Protein AF-A0A359ASS3-F1 (afdb_monomer_lite)

pLDDT: mean 75.43, std 11.56, range [39.03, 87.75]

Radius of gyration: 20.74 Å; chains: 1; bounding box: 61×53×34 Å

Foldseek 3Di:
DCVVVVVVCVVVVPDDDCVVVVVVVCVVCVPQLVLLQLLLVVLVVLCVVVVHDLVVLCVLLVHDSVVSVVSNVSPDRDDPVNSVSSCVSSVPPDSDDPPPVPDD

Secondary structure (DSSP, 8-state):
--HHHHHHHHHHTT---THHHHHHHHHHTHHHHHHHHHHHHHHHHHHHHTT--HHHHHHHHTS-HHHHHHHHHT-S---HHHHHHHHHHHT---S---------

Structure (mmCIF, N/CA/C/O backbone):
data_AF-A0A359ASS3-F1
#
_entry.id   AF-A0A359ASS3-F1
#
loop_
_atom_site.group_PDB
_atom_site.id
_atom_site.type_symbol
_atom_site.label_atom_id
_atom_site.label_alt_id
_atom_site.label_comp_id
_atom_site.label_asym_id
_atom_site.label_entity_id
_atom_site.label_seq_id
_atom_site.pdbx_PDB_ins_code
_atom_site.Cartn_x
_atom_site.Cartn_y
_atom_site.Cartn_z
_atom_site.occupancy
_atom_site.B_iso_or_equiv
_atom_site.auth_seq_id
_atom_site.auth_comp_id
_atom_site.auth_asym_id
_atom_site.auth_atom_id
_atom_site.pdbx_PDB_model_num
ATOM 1 N N . MET A 1 1 ? 46.125 -23.462 -11.658 1.00 55.91 1 MET A N 1
ATOM 2 C CA . MET A 1 1 ? 45.528 -22.331 -10.912 1.00 55.91 1 MET A CA 1
ATOM 3 C C . MET A 1 1 ? 44.312 -21.788 -11.674 1.00 55.91 1 MET A C 1
ATOM 5 O O . MET A 1 1 ? 44.390 -20.709 -12.234 1.00 55.91 1 MET A O 1
ATOM 9 N N . THR A 1 2 ? 43.207 -22.540 -11.751 1.00 58.88 2 THR A N 1
ATOM 10 C CA . THR A 1 2 ? 42.010 -22.143 -12.544 1.00 58.88 2 THR A CA 1
ATOM 11 C C . THR A 1 2 ? 40.669 -22.522 -11.900 1.00 58.88 2 THR A C 1
ATOM 13 O O . THR A 1 2 ? 39.679 -21.842 -12.146 1.00 58.88 2 THR A O 1
ATOM 16 N N . LYS A 1 3 ? 40.647 -23.495 -10.971 1.00 70.94 3 LYS A N 1
ATOM 17 C CA . LYS A 1 3 ? 39.431 -23.961 -10.266 1.00 70.94 3 LYS A CA 1
ATOM 18 C C . LYS A 1 3 ? 38.574 -22.856 -9.633 1.00 70.94 3 LYS A C 1
ATOM 20 O O . LYS A 1 3 ? 37.358 -22.995 -9.556 1.00 70.94 3 LYS A O 1
ATOM 25 N N . GLY A 1 4 ? 39.193 -21.775 -9.154 1.00 77.75 4 GLY A N 1
ATOM 26 C CA . GLY A 1 4 ? 38.470 -20.652 -8.546 1.00 77.75 4 GLY A CA 1
ATOM 27 C C . GLY A 1 4 ? 37.632 -19.861 -9.553 1.00 77.75 4 GLY A C 1
ATOM 28 O O . GLY A 1 4 ? 36.508 -19.481 -9.241 1.00 77.75 4 GLY A O 1
ATOM 29 N N . LEU A 1 5 ? 38.150 -19.670 -10.771 1.00 77.44 5 LEU A N 1
ATOM 30 C CA . LEU A 1 5 ? 37.446 -18.972 -11.851 1.00 77.44 5 LEU A CA 1
ATOM 31 C C . LEU A 1 5 ? 36.298 -19.821 -12.402 1.00 77.44 5 LEU A C 1
ATOM 33 O O . LEU A 1 5 ? 35.209 -19.299 -12.626 1.00 77.44 5 LEU A O 1
ATOM 37 N N . GLU A 1 6 ? 36.515 -21.130 -12.548 1.00 80.50 6 GLU A N 1
ATOM 38 C CA . GLU A 1 6 ? 35.491 -22.077 -13.009 1.00 80.50 6 GLU A CA 1
ATOM 39 C C . GLU A 1 6 ? 34.282 -22.102 -12.061 1.00 80.50 6 GLU A C 1
ATOM 41 O O . GLU A 1 6 ? 33.142 -21.981 -12.507 1.00 80.50 6 GLU A O 1
ATOM 46 N N . ARG A 1 7 ? 34.530 -22.126 -10.744 1.00 78.88 7 ARG A N 1
ATOM 47 C CA . ARG A 1 7 ? 33.475 -22.096 -9.719 1.00 78.88 7 ARG A CA 1
ATOM 48 C C . ARG A 1 7 ? 32.681 -20.787 -9.716 1.00 78.88 7 ARG A C 1
ATOM 50 O O . ARG A 1 7 ? 31.477 -20.794 -9.478 1.00 78.88 7 ARG A O 1
ATOM 57 N N . LEU A 1 8 ? 33.343 -19.663 -9.980 1.00 77.88 8 LEU A N 1
ATOM 58 C CA . LEU A 1 8 ? 32.705 -18.346 -10.070 1.00 77.88 8 LEU A CA 1
ATOM 59 C C . LEU A 1 8 ? 31.785 -18.247 -11.294 1.00 77.88 8 LEU A C 1
ATOM 61 O O . LEU A 1 8 ? 30.670 -17.739 -11.188 1.00 77.88 8 LEU A O 1
ATOM 65 N N . LEU A 1 9 ? 32.232 -18.784 -12.430 1.00 77.69 9 LEU A N 1
ATOM 66 C CA . LEU A 1 9 ? 31.446 -18.872 -13.660 1.00 77.69 9 LEU A CA 1
ATOM 67 C C . LEU A 1 9 ? 30.241 -19.810 -13.515 1.00 77.69 9 LEU A C 1
ATOM 69 O O . LEU A 1 9 ? 29.166 -19.496 -14.014 1.00 77.69 9 LEU A O 1
ATOM 73 N N . GLU A 1 10 ? 30.377 -20.938 -12.816 1.00 78.75 10 GLU A N 1
ATOM 74 C CA . GLU A 1 10 ? 29.234 -21.814 -12.516 1.00 78.75 10 GLU A CA 1
ATOM 75 C C . GLU A 1 10 ? 28.185 -21.132 -11.630 1.00 78.75 10 GLU A C 1
ATOM 77 O O . GLU A 1 10 ? 26.990 -21.248 -11.892 1.00 78.75 10 GLU A O 1
ATOM 82 N N . LEU A 1 11 ? 28.616 -20.371 -10.621 1.00 75.56 11 LEU A N 1
ATOM 83 C CA . LEU A 1 11 ? 27.708 -19.644 -9.729 1.00 75.56 11 LEU A CA 1
ATOM 84 C C . LEU A 1 11 ? 27.005 -18.459 -10.416 1.00 75.56 11 LEU A C 1
ATOM 86 O O . LEU A 1 11 ? 25.918 -18.070 -9.983 1.00 75.56 11 LEU A O 1
ATOM 90 N N . SER A 1 12 ? 27.603 -17.879 -11.463 1.00 70.56 12 SER A N 1
ATOM 91 C CA . SER A 1 12 ? 27.033 -16.730 -12.182 1.00 70.56 12 SER A CA 1
ATOM 92 C C . SER A 1 12 ? 26.062 -17.118 -13.302 1.00 70.56 12 SER A C 1
ATOM 94 O O . SER A 1 12 ? 25.141 -16.353 -13.586 1.00 70.56 12 SER A O 1
ATOM 96 N N . LYS A 1 13 ? 26.200 -18.318 -13.888 1.00 65.88 13 LYS A N 1
ATOM 97 C CA . LYS A 1 13 ? 25.429 -18.808 -15.054 1.00 65.88 13 LYS A CA 1
ATOM 98 C C . LYS A 1 13 ? 23.902 -18.898 -14.880 1.00 65.88 13 LYS A C 1
ATOM 100 O O . LYS A 1 13 ? 23.216 -19.197 -15.849 1.00 65.88 13 LYS A O 1
ATOM 105 N N . GLY A 1 14 ? 23.360 -18.627 -13.693 1.00 63.88 14 GLY A N 1
ATOM 106 C CA . GLY A 1 14 ? 21.916 -18.642 -13.422 1.00 63.88 14 GLY A CA 1
ATOM 107 C C . GLY A 1 14 ? 21.347 -17.360 -12.811 1.00 63.88 14 GLY A C 1
ATOM 108 O O . GLY A 1 14 ? 20.157 -17.322 -12.515 1.00 63.88 14 GLY A O 1
ATOM 109 N N . ARG A 1 15 ? 22.158 -16.316 -12.586 1.00 59.88 15 ARG A N 1
ATOM 110 C CA . ARG A 1 15 ? 21.684 -15.054 -11.992 1.00 59.88 15 ARG A CA 1
ATOM 111 C C . ARG A 1 15 ? 21.675 -13.942 -13.031 1.00 59.88 15 ARG A C 1
ATOM 113 O O . ARG A 1 15 ? 22.509 -13.041 -12.991 1.00 59.88 15 ARG A O 1
ATOM 120 N N . VAL A 1 16 ? 20.718 -13.995 -13.951 1.00 64.69 16 VAL A N 1
ATOM 121 C CA . VAL A 1 16 ? 20.315 -12.783 -14.670 1.00 64.69 16 VAL A CA 1
ATOM 122 C C . VAL A 1 16 ? 19.573 -11.896 -13.673 1.00 64.69 16 VAL A C 1
ATOM 124 O O . VAL A 1 16 ? 18.625 -12.331 -13.021 1.00 64.69 16 VAL A O 1
ATOM 127 N N . SER A 1 17 ? 20.075 -10.687 -13.439 1.00 69.19 17 SER A N 1
ATOM 128 C CA . SER A 1 17 ? 19.423 -9.753 -12.530 1.00 69.19 17 SER A CA 1
ATOM 129 C C . SER A 1 17 ? 18.175 -9.186 -13.208 1.00 69.19 17 SER A C 1
ATOM 131 O O . SER A 1 17 ? 18.273 -8.415 -14.158 1.00 69.19 17 SER A O 1
ATOM 133 N N . THR A 1 18 ? 16.997 -9.508 -12.669 1.00 77.06 18 THR A N 1
ATOM 134 C CA . THR A 1 18 ? 15.701 -8.941 -13.099 1.00 77.06 18 THR A CA 1
ATOM 135 C C . THR A 1 18 ? 15.601 -7.434 -12.859 1.00 77.06 18 THR A C 1
ATOM 137 O O . THR A 1 18 ? 14.677 -6.780 -13.323 1.00 77.06 18 THR A O 1
ATOM 140 N N . TRP A 1 19 ? 16.586 -6.853 -12.168 1.00 79.62 19 TRP A N 1
ATOM 141 C CA . TRP A 1 19 ? 16.667 -5.435 -11.829 1.00 79.62 19 TRP A CA 1
ATOM 142 C C . TRP A 1 19 ? 16.500 -4.499 -13.022 1.00 79.62 19 TRP A C 1
ATOM 144 O O . TRP A 1 19 ? 15.906 -3.433 -12.873 1.00 79.62 19 TRP A O 1
ATOM 154 N N . ARG A 1 20 ? 17.050 -4.875 -14.184 1.00 78.56 20 ARG A N 1
ATOM 155 C CA . ARG A 1 20 ? 16.946 -4.064 -15.401 1.00 78.56 20 ARG A CA 1
ATOM 156 C C . ARG A 1 20 ? 15.503 -4.037 -15.901 1.00 78.56 20 ARG A C 1
ATOM 158 O O . ARG A 1 20 ? 14.940 -2.958 -16.032 1.00 78.56 20 ARG A O 1
ATOM 165 N N . GLU A 1 21 ? 14.898 -5.209 -16.046 1.00 81.88 21 GLU A N 1
ATOM 166 C CA . GLU A 1 21 ? 13.512 -5.366 -16.493 1.00 81.88 21 GLU A CA 1
ATOM 167 C C . GLU A 1 21 ? 12.526 -4.713 -15.507 1.00 81.88 21 GLU A C 1
ATOM 169 O O . GLU A 1 21 ? 11.607 -4.003 -15.909 1.00 81.88 21 GLU A O 1
ATOM 174 N N . GLU A 1 22 ? 12.752 -4.861 -14.197 1.00 79.62 22 GLU A N 1
ATOM 175 C CA . GLU A 1 22 ? 11.946 -4.211 -13.156 1.00 79.62 22 GLU A CA 1
ATOM 176 C C . GLU A 1 22 ? 12.098 -2.682 -13.154 1.00 79.62 22 GLU A C 1
ATOM 178 O O . GLU A 1 22 ? 11.157 -1.965 -12.806 1.00 79.62 22 GLU A O 1
ATOM 183 N N . ALA A 1 23 ? 13.279 -2.159 -13.4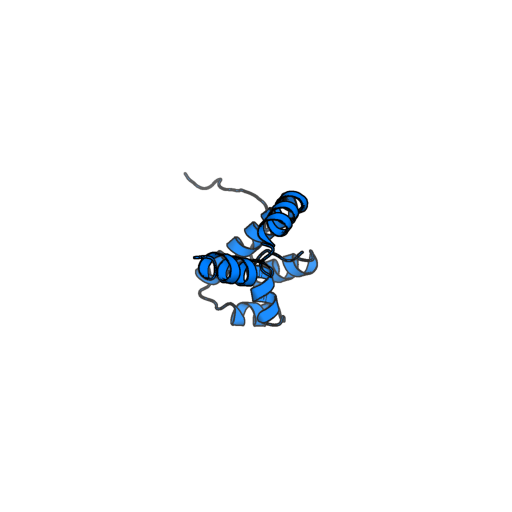98 1.00 80.69 23 ALA A N 1
ATOM 184 C CA . ALA A 1 23 ? 13.502 -0.721 -13.615 1.00 80.69 23 ALA A CA 1
ATOM 185 C C . ALA A 1 23 ? 12.808 -0.140 -14.850 1.00 80.69 23 ALA A C 1
ATOM 187 O O . ALA A 1 23 ? 12.129 0.879 -14.729 1.00 80.69 23 ALA A O 1
ATOM 188 N N . GLU A 1 24 ? 12.918 -0.811 -15.996 1.00 84.69 24 GLU A N 1
ATOM 189 C CA . GLU A 1 24 ? 12.237 -0.419 -17.234 1.00 84.69 24 GLU A CA 1
ATOM 190 C C . GLU A 1 24 ? 10.714 -0.471 -17.069 1.00 84.69 24 GLU A C 1
ATOM 192 O O . GLU A 1 24 ? 10.017 0.467 -17.453 1.00 84.69 24 GLU A O 1
ATOM 197 N N . TRP A 1 25 ? 10.193 -1.506 -16.401 1.00 84.56 25 TR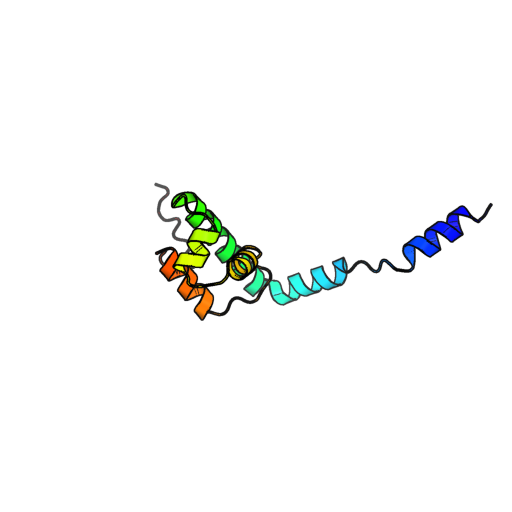P A N 1
ATOM 198 C CA . TRP A 1 25 ? 8.769 -1.600 -16.085 1.00 84.56 25 TRP A CA 1
ATOM 199 C C . TRP A 1 25 ? 8.298 -0.453 -15.184 1.00 84.56 25 TRP A C 1
ATOM 201 O O . TRP A 1 25 ? 7.236 0.116 -15.434 1.00 84.56 25 TRP A O 1
ATOM 211 N N . ARG A 1 26 ? 9.082 -0.077 -14.163 1.00 78.75 26 ARG A N 1
ATOM 212 C CA . ARG A 1 26 ? 8.750 1.051 -13.277 1.00 78.75 26 ARG A CA 1
ATOM 213 C C . ARG A 1 26 ? 8.755 2.390 -14.002 1.00 78.75 26 ARG A C 1
ATOM 215 O O . ARG A 1 26 ? 7.893 3.211 -13.713 1.00 78.75 26 ARG A O 1
ATOM 222 N N . GLU A 1 27 ? 9.695 2.611 -14.915 1.00 79.69 27 GLU A N 1
ATOM 223 C CA . GLU A 1 27 ? 9.740 3.848 -15.702 1.00 79.69 27 GLU A CA 1
ATOM 224 C C . GLU A 1 27 ? 8.555 3.918 -16.678 1.00 79.69 27 GLU A C 1
ATOM 226 O O . GLU A 1 27 ? 7.881 4.942 -16.756 1.00 79.69 27 GLU A O 1
ATOM 231 N N . ALA A 1 28 ? 8.226 2.810 -17.351 1.00 84.44 28 ALA A N 1
ATOM 232 C CA . ALA A 1 28 ? 7.095 2.747 -18.279 1.00 84.44 28 ALA A CA 1
ATOM 233 C C . ALA A 1 28 ? 5.727 2.924 -17.591 1.00 84.44 28 ALA A C 1
ATOM 235 O O . ALA A 1 28 ? 4.788 3.429 -18.197 1.00 84.44 28 ALA A O 1
ATOM 236 N N . ASN A 1 29 ? 5.607 2.508 -16.328 1.00 84.88 29 ASN A N 1
ATOM 237 C CA . ASN A 1 29 ? 4.359 2.524 -15.556 1.00 84.88 29 ASN A CA 1
ATOM 238 C C . ASN A 1 29 ? 4.322 3.619 -14.479 1.00 84.88 29 ASN A C 1
ATOM 240 O O . ASN A 1 29 ? 3.475 3.594 -13.585 1.00 84.88 29 ASN A O 1
ATOM 244 N N . LYS A 1 30 ? 5.262 4.564 -14.542 1.00 81.12 30 LYS A N 1
ATOM 245 C CA . LYS A 1 30 ? 5.548 5.527 -13.478 1.00 81.12 30 LYS A CA 1
ATOM 246 C C . LYS A 1 30 ? 4.330 6.313 -13.007 1.00 81.12 30 LYS A C 1
ATOM 248 O O . LYS A 1 30 ? 4.149 6.458 -11.804 1.00 81.12 30 LYS A O 1
ATOM 253 N N . GLU A 1 31 ? 3.501 6.788 -13.935 1.00 80.38 31 GLU A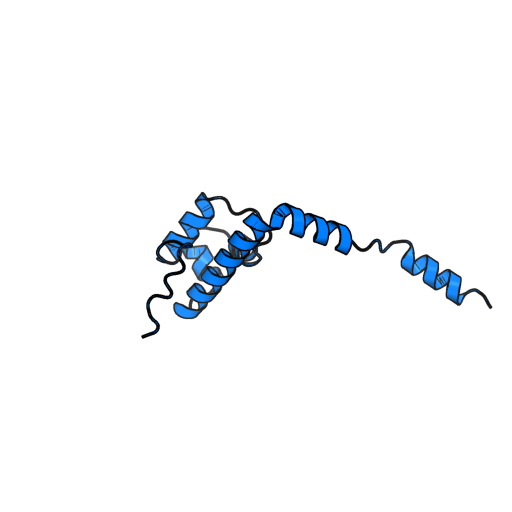 N 1
ATOM 254 C CA . GLU A 1 31 ? 2.361 7.655 -13.618 1.00 80.38 31 GLU A CA 1
ATOM 255 C C . GLU A 1 31 ? 1.365 6.966 -12.679 1.00 80.38 31 GLU A C 1
ATOM 257 O O . GLU A 1 31 ? 1.124 7.442 -11.574 1.00 80.38 31 GLU A O 1
ATOM 262 N N . TRP A 1 32 ? 0.825 5.804 -13.058 1.00 81.06 32 TRP A N 1
ATOM 263 C CA . TRP A 1 32 ? -0.143 5.103 -12.209 1.00 81.06 32 TRP A CA 1
ATOM 264 C C . TRP A 1 32 ? 0.503 4.444 -10.982 1.00 81.06 32 TRP A C 1
ATOM 266 O O . TRP A 1 32 ? -0.155 4.328 -9.946 1.00 81.06 32 TRP A O 1
ATOM 276 N N . LEU A 1 33 ? 1.784 4.053 -11.055 1.00 82.94 33 LEU A N 1
ATOM 277 C CA . LEU A 1 33 ? 2.540 3.567 -9.894 1.00 82.94 33 LEU A CA 1
ATOM 278 C C . LEU A 1 33 ? 2.679 4.647 -8.819 1.00 82.94 33 LEU A C 1
ATOM 280 O O . LEU A 1 33 ? 2.547 4.347 -7.633 1.00 82.94 33 LEU A O 1
ATOM 284 N N . GLU A 1 34 ? 2.918 5.896 -9.218 1.00 81.75 34 GLU A N 1
ATOM 285 C CA . GLU A 1 34 ? 3.001 7.021 -8.290 1.00 81.75 34 GLU A CA 1
ATOM 286 C C . GLU A 1 34 ? 1.653 7.273 -7.608 1.00 81.75 34 GLU A C 1
ATOM 288 O O . GLU A 1 34 ? 1.601 7.361 -6.380 1.00 81.75 34 GLU A O 1
ATOM 293 N N . TYR A 1 35 ? 0.551 7.280 -8.365 1.00 80.44 35 TYR A N 1
ATOM 294 C CA . TYR A 1 35 ? -0.797 7.386 -7.791 1.00 80.44 35 TYR A CA 1
ATOM 295 C C . TYR A 1 35 ? -1.109 6.228 -6.830 1.00 80.44 35 TYR A C 1
ATOM 297 O O . TYR A 1 35 ? -1.604 6.451 -5.724 1.00 80.44 35 TYR A O 1
ATOM 305 N N . SER A 1 36 ? -0.769 4.994 -7.209 1.00 80.94 36 SER A N 1
ATOM 306 C CA . SER A 1 36 ? -0.960 3.806 -6.367 1.00 80.94 36 SER A CA 1
ATOM 307 C C . SER A 1 36 ? -0.162 3.901 -5.060 1.00 80.94 36 SER A C 1
ATOM 309 O O . SER A 1 36 ? -0.695 3.650 -3.975 1.00 80.94 36 SER A O 1
ATOM 311 N N . ALA A 1 37 ? 1.092 4.354 -5.132 1.00 81.50 37 ALA A N 1
ATOM 312 C CA . ALA A 1 37 ? 1.929 4.580 -3.958 1.00 81.50 37 ALA A CA 1
ATOM 313 C C . ALA A 1 37 ? 1.370 5.687 -3.047 1.00 81.50 37 ALA A C 1
ATOM 315 O O . ALA A 1 37 ? 1.363 5.530 -1.824 1.00 81.50 37 ALA A O 1
ATOM 316 N N . GLN A 1 38 ? 0.858 6.783 -3.616 1.00 82.12 38 GLN A N 1
ATOM 317 C CA . GLN A 1 38 ? 0.217 7.853 -2.844 1.00 82.12 38 GLN A CA 1
ATOM 318 C C . GLN A 1 38 ? -1.013 7.344 -2.084 1.00 82.12 38 GLN A C 1
ATOM 320 O O . GLN A 1 38 ? -1.157 7.630 -0.892 1.00 82.12 38 GLN A O 1
ATOM 325 N N . ILE A 1 39 ? -1.863 6.545 -2.737 1.00 80.44 39 ILE A N 1
ATOM 326 C CA . ILE A 1 39 ? -3.024 5.905 -2.103 1.00 80.44 39 ILE A CA 1
ATOM 327 C C . ILE A 1 39 ? -2.565 5.010 -0.947 1.00 80.44 39 ILE A C 1
ATOM 329 O O . ILE A 1 39 ? -3.076 5.134 0.167 1.00 80.44 39 ILE A O 1
ATOM 333 N N . ALA A 1 40 ? -1.565 4.155 -1.172 1.00 84.19 40 ALA A N 1
ATOM 334 C CA . ALA A 1 40 ? -1.039 3.259 -0.144 1.00 84.19 40 ALA A CA 1
ATOM 335 C C . ALA A 1 40 ? -0.554 4.023 1.101 1.00 84.19 40 ALA A C 1
ATOM 337 O O . ALA A 1 40 ? -0.900 3.662 2.229 1.00 84.19 40 ALA A O 1
ATOM 338 N N . VAL A 1 41 ? 0.194 5.113 0.908 1.00 83.69 41 VAL A N 1
ATOM 339 C CA . VAL A 1 41 ? 0.678 5.964 2.008 1.00 83.69 41 VAL A CA 1
ATOM 340 C C . VAL A 1 41 ? -0.482 6.591 2.782 1.00 83.69 41 VAL A C 1
ATOM 342 O O . VAL A 1 41 ? -0.461 6.592 4.016 1.00 83.69 41 VAL A O 1
ATOM 345 N N . GLN A 1 42 ? -1.515 7.079 2.094 1.00 81.75 42 GLN A N 1
ATOM 346 C CA . GLN A 1 42 ? -2.688 7.656 2.755 1.00 81.75 42 GLN A CA 1
ATOM 347 C C . GLN A 1 42 ? -3.460 6.620 3.569 1.00 81.75 42 GLN A C 1
ATOM 349 O O . GLN A 1 42 ? -3.838 6.892 4.709 1.00 81.75 42 GLN A O 1
ATOM 354 N N . VAL A 1 43 ? -3.629 5.412 3.031 1.00 82.06 43 VAL A N 1
ATOM 355 C CA . VAL A 1 43 ? -4.252 4.300 3.756 1.00 82.06 43 VAL A CA 1
ATOM 356 C C . VAL A 1 43 ? -3.459 3.970 5.019 1.00 82.06 43 VAL A C 1
ATOM 358 O O . VAL A 1 43 ? -4.048 3.852 6.092 1.00 82.06 43 VAL A O 1
ATOM 361 N N . LEU A 1 44 ? -2.127 3.888 4.938 1.00 83.38 44 LEU A N 1
ATOM 362 C CA . LEU A 1 44 ? -1.279 3.661 6.115 1.00 83.38 44 LEU A CA 1
ATOM 363 C C . LEU A 1 44 ? -1.431 4.767 7.158 1.00 83.38 44 LEU A C 1
ATOM 365 O O . LEU A 1 44 ? -1.558 4.481 8.351 1.00 83.38 44 LEU A O 1
ATOM 369 N N . PHE A 1 45 ? -1.436 6.025 6.719 1.00 83.88 45 PHE A N 1
ATOM 370 C CA . PHE A 1 45 ? -1.622 7.157 7.615 1.00 83.88 45 PHE A CA 1
ATOM 371 C C . PHE A 1 45 ? -2.983 7.079 8.304 1.00 83.88 45 PHE A C 1
ATOM 373 O O . PHE A 1 45 ? -3.079 7.218 9.519 1.00 83.88 45 PHE A O 1
ATOM 380 N N . ALA A 1 46 ? -4.038 6.777 7.563 1.00 82.62 46 ALA A N 1
ATOM 381 C CA . ALA A 1 46 ? -5.381 6.663 8.097 1.00 82.62 46 ALA A CA 1
ATOM 382 C C . ALA A 1 46 ? -5.563 5.497 9.079 1.00 82.62 46 ALA A C 1
ATOM 384 O O . ALA A 1 46 ? -6.220 5.662 10.108 1.00 82.62 46 ALA A O 1
ATOM 385 N N . ILE A 1 47 ? -4.936 4.350 8.801 1.00 84.06 47 ILE A N 1
ATOM 386 C CA . ILE A 1 47 ? -4.856 3.215 9.729 1.00 84.06 47 ILE A CA 1
ATOM 387 C C . ILE A 1 47 ? -4.213 3.669 11.046 1.00 84.06 47 ILE A C 1
ATOM 389 O O . ILE A 1 47 ? -4.758 3.405 12.117 1.00 84.06 47 ILE A O 1
ATOM 393 N N . LYS A 1 48 ? -3.102 4.413 10.962 1.00 84.75 48 LYS A N 1
ATOM 394 C CA . LYS A 1 48 ? -2.391 4.945 12.131 1.00 84.75 48 LYS A CA 1
ATOM 395 C C . LYS A 1 48 ? -3.221 5.970 12.911 1.00 84.75 48 LYS A C 1
ATOM 397 O O . LYS A 1 48 ? -3.265 5.892 14.130 1.00 84.75 48 LYS A O 1
ATOM 402 N N . ASN A 1 49 ? -3.892 6.902 12.231 1.00 84.75 49 ASN A N 1
ATOM 403 C CA . ASN A 1 49 ? -4.700 7.944 12.883 1.00 84.75 49 ASN A CA 1
ATOM 404 C C . ASN A 1 49 ? -5.952 7.395 13.569 1.00 84.75 49 ASN A C 1
ATOM 406 O O . ASN A 1 49 ? -6.392 7.951 14.566 1.00 84.75 49 ASN A O 1
ATOM 410 N N . LYS A 1 50 ? -6.548 6.330 13.026 1.00 83.25 50 LYS A N 1
ATOM 411 C CA . LYS A 1 50 ? -7.743 5.697 13.604 1.00 83.25 50 LYS A CA 1
ATOM 412 C C . LYS A 1 50 ? -7.405 4.563 14.575 1.00 83.25 50 LYS A C 1
ATOM 414 O O . LYS A 1 50 ? -8.328 3.901 15.037 1.00 83.25 50 LYS A O 1
ATOM 419 N N . GLU A 1 51 ? -6.117 4.311 14.822 1.00 86.56 51 GLU A N 1
ATOM 420 C CA . GLU A 1 51 ? -5.614 3.220 15.669 1.00 86.56 51 GLU A CA 1
ATOM 421 C C . GLU A 1 51 ? -6.216 1.847 15.309 1.00 86.56 51 GLU A C 1
ATOM 423 O O . GLU A 1 51 ? -6.441 0.986 16.158 1.00 86.56 51 GLU A O 1
ATOM 428 N N . ILE A 1 52 ? -6.496 1.633 14.020 1.00 86.88 52 ILE A N 1
ATOM 429 C CA . ILE A 1 52 ? -7.033 0.369 13.508 1.00 86.88 52 ILE A CA 1
ATOM 430 C C . ILE A 1 52 ? -5.908 -0.501 12.957 1.00 86.88 52 ILE A C 1
ATOM 432 O O . ILE A 1 52 ? -4.835 -0.020 12.611 1.00 86.88 52 ILE A O 1
ATOM 436 N N . THR A 1 53 ? -6.153 -1.803 12.831 1.00 87.75 53 THR A N 1
ATOM 437 C CA . THR A 1 53 ? -5.224 -2.719 12.158 1.00 87.75 53 THR A CA 1
ATOM 438 C C . THR A 1 53 ? -5.609 -2.916 10.692 1.00 87.75 53 THR A C 1
ATOM 440 O O . THR A 1 53 ? -6.754 -2.700 10.292 1.00 87.75 53 THR A O 1
ATOM 443 N N . GLN A 1 54 ? -4.669 -3.392 9.872 1.00 83.88 54 GLN A N 1
ATOM 444 C CA . GLN A 1 54 ? -4.940 -3.739 8.469 1.00 83.88 54 GLN A CA 1
ATOM 445 C C . GLN A 1 54 ? -6.037 -4.810 8.334 1.00 83.88 54 GLN A C 1
ATOM 447 O O . GLN A 1 54 ? -6.841 -4.763 7.409 1.00 83.88 54 GLN A O 1
ATOM 452 N N . GLN A 1 55 ? -6.119 -5.746 9.288 1.00 86.12 55 GLN A N 1
ATOM 453 C CA . GLN A 1 55 ? -7.186 -6.751 9.334 1.00 86.12 55 GLN A CA 1
ATOM 454 C C . GLN A 1 55 ? -8.554 -6.126 9.619 1.00 86.12 55 GLN A C 1
ATOM 456 O O . GLN A 1 55 ? -9.546 -6.505 9.002 1.00 86.12 55 GLN A O 1
ATOM 461 N N . GLN A 1 56 ? -8.609 -5.143 10.521 1.00 84.44 56 GLN A N 1
ATOM 462 C CA . GLN A 1 56 ? -9.831 -4.389 10.802 1.00 84.44 56 GLN A CA 1
ATOM 463 C C . GLN A 1 56 ? -10.268 -3.567 9.584 1.00 84.44 56 GLN A C 1
ATOM 465 O O . GLN A 1 56 ? -11.458 -3.512 9.282 1.00 84.44 56 GLN A O 1
ATOM 470 N N . LEU A 1 57 ? -9.321 -2.982 8.844 1.00 84.50 57 LEU A N 1
ATOM 471 C CA . LEU A 1 57 ? -9.619 -2.314 7.577 1.00 84.50 57 LEU A CA 1
ATOM 472 C C . LEU A 1 57 ? -10.185 -3.297 6.541 1.00 84.50 57 LEU A C 1
ATOM 474 O O . LEU A 1 57 ? -11.207 -3.004 5.928 1.00 84.50 57 LEU A O 1
ATOM 478 N N . ALA A 1 58 ? -9.571 -4.474 6.392 1.00 86.25 58 ALA A N 1
ATOM 479 C CA . ALA A 1 58 ? -10.048 -5.519 5.486 1.00 86.25 58 ALA A CA 1
ATOM 480 C C . ALA A 1 58 ? -11.489 -5.943 5.817 1.00 86.25 58 ALA A C 1
ATOM 482 O O . ALA A 1 58 ? -12.330 -6.033 4.924 1.00 86.25 58 ALA A O 1
ATOM 483 N N . LEU A 1 59 ? -11.791 -6.107 7.111 1.00 86.25 59 LEU A N 1
ATOM 484 C CA . LEU A 1 59 ? -13.132 -6.425 7.598 1.00 86.25 59 LEU A CA 1
ATOM 485 C C . LEU A 1 59 ? -14.144 -5.319 7.265 1.00 86.25 59 LEU A C 1
ATOM 487 O O . LEU A 1 59 ? -15.229 -5.619 6.777 1.00 86.25 59 LEU A O 1
ATOM 491 N N . ARG A 1 60 ? -13.783 -4.045 7.474 1.00 83.56 60 ARG A N 1
ATOM 492 C CA . ARG A 1 60 ? -14.645 -2.891 7.141 1.00 83.56 60 ARG A CA 1
ATOM 493 C C . ARG A 1 60 ? -14.890 -2.744 5.643 1.00 83.56 60 ARG A C 1
ATOM 495 O O . ARG A 1 60 ? -15.969 -2.329 5.243 1.00 83.56 60 ARG A O 1
ATOM 502 N N . MET A 1 61 ? -13.897 -3.086 4.830 1.00 82.06 61 MET A N 1
ATOM 503 C CA . MET A 1 61 ? -14.004 -3.093 3.372 1.00 82.06 61 MET A CA 1
ATOM 504 C C . MET A 1 61 ? -14.725 -4.334 2.821 1.00 82.06 61 MET A C 1
ATOM 506 O O . MET A 1 61 ? -15.059 -4.356 1.638 1.00 82.06 61 MET A O 1
ATOM 510 N N . GLY A 1 62 ? -14.928 -5.379 3.632 1.00 82.25 62 GLY A N 1
ATOM 511 C CA . GLY A 1 62 ? -15.457 -6.666 3.173 1.00 82.25 62 GLY A CA 1
ATOM 512 C C . GLY A 1 62 ? -14.517 -7.414 2.218 1.00 82.25 62 GLY A C 1
ATOM 513 O O . GLY A 1 62 ? -14.984 -8.166 1.365 1.00 82.25 62 GLY A O 1
ATOM 514 N N . VAL A 1 63 ? -13.202 -7.194 2.322 1.00 83.00 63 VAL A N 1
ATOM 515 C CA . VAL A 1 63 ? -12.183 -7.806 1.449 1.00 83.00 63 VAL A CA 1
ATOM 516 C C . VAL A 1 63 ? -11.240 -8.714 2.234 1.00 83.00 63 VAL A C 1
ATOM 518 O O . VAL A 1 63 ? -11.101 -8.608 3.451 1.00 83.00 63 VAL A O 1
ATOM 521 N N . CYS A 1 64 ? -10.540 -9.606 1.532 1.00 84.62 64 CYS A N 1
ATOM 522 C CA . CYS A 1 64 ? -9.517 -10.447 2.147 1.00 84.62 64 CYS A CA 1
ATOM 523 C C . CYS A 1 64 ? -8.318 -9.604 2.643 1.00 84.62 64 CYS A C 1
ATOM 525 O O . CYS A 1 64 ? -7.886 -8.695 1.933 1.00 84.62 64 CYS A O 1
ATOM 527 N N . PRO A 1 65 ? -7.697 -9.921 3.796 1.00 81.88 65 PRO A N 1
ATOM 528 C CA . PRO A 1 65 ? -6.519 -9.198 4.301 1.00 81.88 65 PRO A CA 1
ATOM 529 C C . PRO A 1 65 ? -5.340 -9.163 3.319 1.00 81.88 65 PRO A C 1
ATOM 531 O O . PRO A 1 65 ? -4.627 -8.167 3.235 1.00 81.88 65 PRO A O 1
ATOM 534 N N . GLN A 1 66 ? -5.170 -10.222 2.524 1.00 83.00 66 GLN A N 1
ATOM 535 C CA . GLN A 1 66 ? -4.166 -10.299 1.459 1.00 83.00 66 GLN A CA 1
ATOM 536 C C . GLN A 1 66 ? -4.395 -9.230 0.389 1.00 83.00 66 GLN A C 1
ATOM 538 O O . GLN A 1 66 ? -3.447 -8.751 -0.222 1.00 83.00 66 GLN A O 1
ATOM 543 N N . TYR A 1 67 ? -5.651 -8.848 0.162 1.00 82.62 67 TYR A N 1
ATOM 544 C CA . TYR A 1 67 ? -5.999 -7.793 -0.775 1.00 82.62 67 TYR A CA 1
ATOM 545 C C . TYR A 1 67 ? -5.564 -6.424 -0.249 1.00 82.62 67 TYR A C 1
ATOM 547 O O . TYR A 1 67 ? -4.991 -5.640 -0.995 1.00 82.62 67 TYR A O 1
ATOM 555 N N . VAL A 1 68 ? -5.733 -6.166 1.052 1.00 83.50 68 VAL A N 1
ATOM 556 C CA . VAL A 1 68 ? -5.217 -4.943 1.687 1.00 83.50 68 VAL A CA 1
ATOM 557 C C . VAL A 1 68 ? -3.692 -4.883 1.601 1.00 83.50 68 VAL A C 1
ATOM 559 O O . VAL A 1 68 ? -3.149 -3.841 1.257 1.00 83.50 68 VAL A O 1
ATOM 562 N N . ASP A 1 69 ? -2.996 -6.000 1.808 1.00 84.69 69 ASP A N 1
ATOM 563 C CA . ASP A 1 69 ? -1.534 -6.064 1.670 1.00 84.69 69 ASP A CA 1
ATOM 564 C C . ASP A 1 69 ? -1.062 -5.708 0.244 1.00 84.69 69 ASP A C 1
ATOM 566 O O . ASP A 1 69 ? -0.078 -4.990 0.061 1.00 84.69 69 ASP A O 1
ATOM 570 N N . LYS A 1 70 ? -1.814 -6.131 -0.780 1.00 83.88 70 LYS A N 1
ATOM 571 C CA . LYS 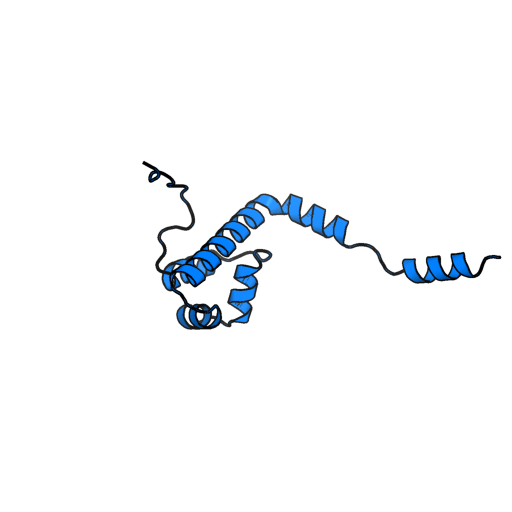A 1 70 ? -1.572 -5.751 -2.181 1.00 83.88 70 LYS A CA 1
ATOM 572 C C . LYS A 1 70 ? -1.787 -4.261 -2.439 1.00 83.88 70 LYS A C 1
ATOM 574 O O . LYS A 1 70 ? -0.957 -3.642 -3.104 1.00 83.88 70 LYS A O 1
ATOM 579 N N . ILE A 1 71 ? -2.850 -3.680 -1.876 1.00 82.75 71 ILE A N 1
ATOM 580 C CA . ILE A 1 71 ? -3.113 -2.233 -1.943 1.00 82.75 71 ILE A CA 1
ATOM 581 C C . ILE A 1 71 ? -1.945 -1.467 -1.313 1.00 82.75 71 ILE A C 1
ATOM 583 O O . ILE A 1 71 ? -1.412 -0.539 -1.913 1.00 82.75 71 ILE A O 1
ATOM 587 N N . LEU A 1 72 ? -1.496 -1.901 -0.135 1.00 80.50 72 LEU A N 1
ATOM 588 C CA . LEU A 1 72 ? -0.408 -1.264 0.607 1.00 80.50 72 LEU A CA 1
ATOM 589 C C . LEU A 1 72 ? 0.957 -1.395 -0.074 1.00 80.50 72 LEU A C 1
ATOM 591 O O . LEU A 1 72 ? 1.818 -0.536 0.104 1.00 80.50 72 LEU A O 1
ATOM 595 N N . LYS A 1 73 ? 1.164 -2.448 -0.867 1.00 81.62 73 LYS A N 1
ATOM 596 C CA . LYS A 1 73 ? 2.376 -2.608 -1.677 1.00 81.62 73 LYS A CA 1
ATOM 597 C C . LYS A 1 73 ? 2.447 -1.616 -2.836 1.00 81.62 73 LYS A C 1
ATOM 599 O O . LYS A 1 73 ? 3.552 -1.378 -3.318 1.00 81.62 73 LYS A O 1
ATOM 604 N N . GLY A 1 74 ? 1.319 -1.072 -3.305 1.00 70.94 74 GLY A N 1
ATOM 605 C CA . GLY A 1 74 ? 1.275 -0.063 -4.373 1.00 70.94 74 GLY A CA 1
ATOM 606 C C . GLY A 1 74 ? 1.847 -0.523 -5.724 1.00 70.94 74 GLY A C 1
ATOM 607 O O . GLY A 1 74 ? 2.142 0.300 -6.582 1.00 70.94 74 GLY A O 1
ATOM 608 N N . ARG A 1 75 ? 2.061 -1.835 -5.911 1.00 66.31 75 ARG A N 1
ATOM 609 C CA . ARG A 1 75 ? 2.673 -2.427 -7.120 1.00 66.31 75 ARG A CA 1
ATOM 610 C C . ARG A 1 75 ? 1.660 -3.030 -8.091 1.00 66.31 75 ARG A C 1
ATOM 612 O O . ARG A 1 75 ? 2.048 -3.479 -9.164 1.00 66.31 75 ARG A O 1
ATOM 619 N N . GLU A 1 76 ? 0.388 -3.075 -7.715 1.00 69.06 76 GLU A N 1
ATOM 620 C CA . GLU A 1 76 ? -0.690 -3.609 -8.548 1.00 69.06 76 GLU A CA 1
ATOM 621 C C . GLU A 1 76 ? -1.626 -2.488 -8.997 1.00 69.06 76 GLU A C 1
ATOM 623 O O . GLU A 1 76 ? -1.788 -1.472 -8.315 1.00 69.06 76 GLU A O 1
ATOM 628 N N . ASN A 1 77 ? -2.230 -2.686 -10.168 1.00 66.56 77 ASN A N 1
ATOM 629 C CA . ASN A 1 77 ? -3.200 -1.761 -10.725 1.00 66.56 77 ASN A CA 1
ATOM 630 C C . ASN A 1 77 ? -4.499 -1.849 -9.911 1.00 66.56 77 ASN A C 1
ATOM 632 O O . ASN A 1 77 ? -5.218 -2.852 -9.955 1.00 66.56 77 ASN A O 1
ATOM 636 N N . LEU A 1 78 ? -4.764 -0.815 -9.119 1.00 74.69 78 LEU A N 1
ATOM 637 C CA . LEU A 1 78 ? -5.972 -0.711 -8.315 1.00 74.69 78 LEU A CA 1
ATOM 638 C C . LEU A 1 78 ? -7.133 -0.311 -9.219 1.00 74.69 78 LEU A C 1
ATOM 640 O O . LEU A 1 78 ? -7.092 0.715 -9.890 1.00 74.69 78 LEU A O 1
ATOM 644 N N . SER A 1 79 ? -8.196 -1.112 -9.221 1.00 77.69 79 SER A N 1
ATOM 645 C CA . SER A 1 79 ? -9.435 -0.716 -9.889 1.00 77.69 79 SER A CA 1
ATOM 646 C C . SER A 1 79 ? -10.062 0.479 -9.167 1.00 77.69 79 SER A C 1
ATOM 648 O O . SER A 1 79 ? -10.007 0.561 -7.939 1.00 77.69 79 SER A O 1
ATOM 650 N N . LEU A 1 80 ? -10.719 1.372 -9.913 1.00 72.94 80 LEU A N 1
ATOM 651 C CA . LEU A 1 80 ? -11.431 2.529 -9.347 1.00 72.94 80 LEU A CA 1
ATOM 652 C C . LEU A 1 80 ? -12.458 2.117 -8.279 1.00 72.94 80 LEU A C 1
ATOM 654 O O . LEU A 1 80 ? -12.621 2.802 -7.274 1.00 72.94 80 LEU A O 1
ATOM 658 N N . GLU A 1 81 ? -13.091 0.953 -8.452 1.00 77.75 81 GLU A N 1
ATOM 659 C CA . GLU A 1 81 ? -13.994 0.369 -7.455 1.00 77.75 81 GLU A CA 1
ATOM 660 C C . GLU A 1 81 ? -13.296 0.139 -6.104 1.00 77.75 81 GLU A C 1
ATOM 662 O O . GLU A 1 81 ? -13.843 0.449 -5.046 1.00 77.75 81 GLU A O 1
ATOM 667 N N . THR A 1 82 ? -12.067 -0.376 -6.131 1.00 78.56 82 THR A N 1
ATOM 668 C CA . THR A 1 82 ? -11.275 -0.640 -4.928 1.00 78.56 82 THR A CA 1
ATOM 669 C C . THR A 1 82 ? -10.903 0.647 -4.223 1.00 78.56 82 THR A C 1
ATOM 671 O O . THR A 1 82 ? -11.021 0.722 -3.003 1.00 78.56 82 THR A O 1
ATOM 674 N N . ILE A 1 83 ? -10.493 1.660 -4.984 1.00 78.38 83 ILE A N 1
ATOM 675 C CA . ILE A 1 83 ? -10.161 2.979 -4.442 1.00 78.38 83 ILE A CA 1
ATOM 676 C C . ILE A 1 83 ? -11.390 3.558 -3.733 1.00 78.38 83 ILE A C 1
ATOM 678 O O . ILE A 1 83 ? -11.301 3.919 -2.563 1.00 78.38 83 ILE A O 1
ATOM 682 N N . SER A 1 84 ? -12.563 3.501 -4.368 1.00 77.44 84 SER A N 1
ATOM 683 C CA . SER A 1 84 ? -13.808 3.981 -3.761 1.00 77.44 84 SER A CA 1
ATOM 684 C C . SER A 1 84 ? -14.191 3.210 -2.486 1.00 77.44 84 SER A C 1
ATOM 686 O O . SER A 1 84 ? -14.591 3.811 -1.488 1.00 77.44 84 SER A O 1
ATOM 688 N N . LYS A 1 85 ? -14.007 1.882 -2.456 1.00 80.75 85 LYS A N 1
ATOM 689 C CA . LYS A 1 85 ? -14.242 1.062 -1.249 1.00 80.75 85 LYS A CA 1
ATOM 690 C C . LYS A 1 85 ? -13.297 1.424 -0.101 1.00 80.75 85 LYS A C 1
ATOM 692 O O . LYS A 1 85 ? -13.725 1.467 1.052 1.00 80.75 85 LYS A O 1
ATOM 697 N N . VAL A 1 86 ? -12.023 1.677 -0.406 1.00 79.69 86 VAL A N 1
ATOM 698 C CA . VAL A 1 86 ? -11.024 2.140 0.569 1.00 79.69 86 VAL A CA 1
ATOM 699 C C . VAL A 1 86 ? -11.452 3.495 1.141 1.00 79.69 86 VAL A C 1
ATOM 701 O O . VAL A 1 86 ? -11.525 3.647 2.361 1.00 79.69 86 VAL A O 1
ATOM 704 N N . GLU A 1 87 ? -11.809 4.451 0.282 1.00 77.12 87 GLU A N 1
ATOM 705 C CA . GLU A 1 87 ? -12.270 5.787 0.687 1.00 77.12 87 GLU A CA 1
ATOM 706 C C . GLU A 1 87 ? -13.500 5.720 1.602 1.00 77.12 87 GLU A C 1
ATOM 708 O O . GLU A 1 87 ? -13.523 6.351 2.662 1.00 77.12 87 GLU A O 1
ATOM 713 N N . GLN A 1 88 ? -14.489 4.890 1.255 1.00 78.88 88 GLN A N 1
ATOM 714 C CA . GLN A 1 88 ? -15.687 4.679 2.073 1.00 78.88 88 GLN A CA 1
ATOM 715 C C . GLN A 1 88 ? -15.363 4.039 3.429 1.00 78.88 88 GLN A C 1
ATOM 717 O O . GLN A 1 88 ? -15.853 4.504 4.462 1.00 78.88 88 GLN A O 1
ATOM 722 N N . ALA A 1 89 ? -14.514 3.008 3.454 1.00 77.62 89 ALA A N 1
ATOM 723 C CA . ALA A 1 89 ? -14.150 2.303 4.685 1.00 77.62 89 ALA A CA 1
ATOM 724 C C . ALA A 1 89 ? -13.331 3.170 5.654 1.00 77.62 89 ALA A C 1
ATOM 726 O O . ALA A 1 89 ? -13.403 2.993 6.877 1.00 77.62 89 ALA A O 1
ATOM 727 N N . LEU A 1 90 ? -12.547 4.106 5.117 1.00 73.81 90 LEU A N 1
ATOM 728 C CA . LEU A 1 90 ? -11.724 5.024 5.900 1.00 73.81 90 LEU A CA 1
ATOM 729 C C . LEU A 1 90 ? -12.431 6.359 6.171 1.00 73.81 90 LEU A C 1
ATOM 731 O O . LEU A 1 90 ? -12.013 7.073 7.083 1.00 73.81 90 LEU A O 1
ATOM 735 N N . ASN A 1 91 ? -13.541 6.650 5.486 1.00 69.12 91 ASN A N 1
ATOM 736 C CA . ASN A 1 91 ? -14.293 7.902 5.593 1.00 69.12 91 ASN A CA 1
ATOM 737 C C . ASN A 1 91 ? -13.373 9.122 5.387 1.00 69.12 91 ASN A C 1
ATOM 739 O O . ASN A 1 91 ? -13.330 10.034 6.210 1.00 69.12 91 ASN A O 1
ATOM 743 N N . ILE A 1 92 ? -12.553 9.070 4.334 1.00 67.44 92 ILE A N 1
ATOM 744 C CA . ILE A 1 92 ? -11.611 10.136 3.968 1.00 67.44 92 ILE A CA 1
ATOM 745 C C . ILE A 1 92 ? -12.127 10.774 2.680 1.00 67.44 92 ILE A C 1
ATOM 747 O O . ILE A 1 92 ? -12.412 10.038 1.734 1.00 67.44 92 ILE A O 1
ATOM 751 N N . PRO A 1 93 ? -12.279 12.108 2.627 1.00 52.84 93 PRO A N 1
ATOM 752 C CA . PRO A 1 93 ? -12.671 12.781 1.401 1.00 52.84 93 PRO A CA 1
ATOM 753 C 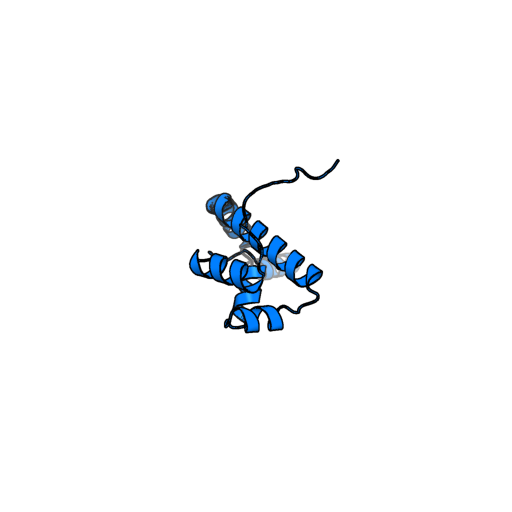C . PRO A 1 93 ? -11.525 12.717 0.389 1.00 52.84 93 PRO A C 1
ATOM 755 O O . PRO A 1 93 ? -10.397 13.040 0.743 1.00 52.84 93 PRO A O 1
ATOM 758 N N . HIS A 1 94 ? -11.857 12.302 -0.837 1.00 55.53 94 HIS A N 1
ATOM 759 C CA . HIS A 1 94 ? -11.070 12.386 -2.070 1.00 55.53 94 HIS A CA 1
ATOM 760 C C . HIS A 1 94 ? -9.552 12.244 -1.904 1.00 55.53 94 HIS A C 1
ATOM 762 O O . HIS A 1 94 ? -8.855 13.191 -1.535 1.00 55.53 94 HIS A O 1
ATOM 768 N N . ILE A 1 95 ? -9.008 11.105 -2.338 1.00 57.78 95 ILE A N 1
ATOM 769 C CA . ILE A 1 95 ? -7.559 10.895 -2.507 1.00 57.78 95 ILE A CA 1
ATOM 770 C C . ILE A 1 95 ? -7.030 11.716 -3.710 1.00 57.78 95 ILE A C 1
ATOM 772 O O . ILE A 1 95 ? -6.348 11.209 -4.587 1.00 57.78 95 ILE A O 1
ATOM 776 N N . CYS A 1 96 ? -7.376 13.000 -3.807 1.00 48.25 96 CYS A N 1
ATOM 777 C CA . CYS A 1 96 ? -6.698 13.994 -4.627 1.00 48.25 96 CYS A CA 1
ATOM 778 C C . CYS A 1 96 ? -7.290 15.386 -4.363 1.00 48.25 96 CYS A C 1
ATOM 780 O O . CYS A 1 96 ? -8.183 15.851 -5.060 1.00 48.25 96 CYS A O 1
ATOM 782 N N . SER A 1 97 ? -6.738 16.096 -3.394 1.00 39.03 97 SER A N 1
ATOM 783 C CA . SER A 1 97 ? -6.179 17.409 -3.689 1.00 39.03 97 SER A CA 1
ATOM 784 C C . SER A 1 97 ? -5.163 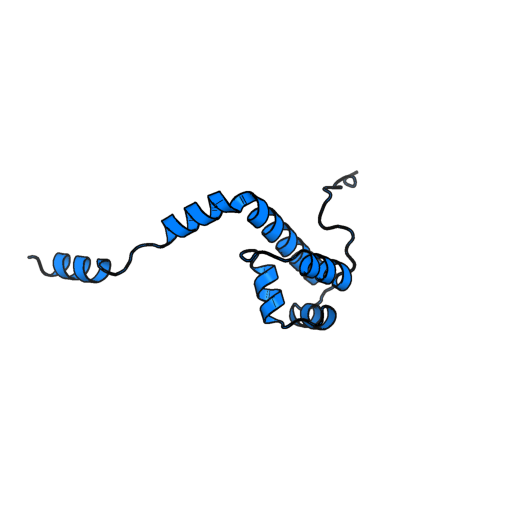17.707 -2.612 1.00 39.03 97 SER A C 1
ATOM 786 O O . SER A 1 97 ? -5.416 17.570 -1.417 1.00 39.03 97 SER A O 1
ATOM 788 N N . ARG A 1 98 ? -3.977 18.121 -3.040 1.00 48.50 98 ARG A N 1
ATOM 789 C CA . ARG A 1 98 ? -3.129 18.948 -2.205 1.00 48.50 98 ARG A CA 1
ATOM 790 C C . ARG A 1 98 ? -3.971 20.142 -1.760 1.00 48.50 98 ARG A C 1
ATOM 792 O O . ARG A 1 98 ? -4.108 21.102 -2.503 1.00 48.50 98 ARG A O 1
ATOM 799 N N . THR A 1 99 ? -4.519 20.066 -0.562 1.00 48.12 99 THR A N 1
ATOM 800 C CA . THR A 1 99 ? -5.005 21.231 0.162 1.00 48.12 99 THR A CA 1
ATOM 801 C C . THR A 1 99 ? -4.198 21.296 1.447 1.00 48.12 99 THR A C 1
ATOM 803 O O . THR A 1 99 ? -4.712 21.147 2.548 1.00 48.12 99 THR A O 1
ATOM 806 N N . ASP A 1 100 ? -2.885 21.492 1.293 1.00 50.12 100 ASP A N 1
ATOM 807 C CA . ASP A 1 100 ? -2.115 22.173 2.333 1.00 50.12 100 ASP A CA 1
ATOM 808 C C . ASP A 1 100 ? -2.427 23.668 2.172 1.00 50.12 100 ASP A C 1
ATOM 810 O O . ASP A 1 100 ? -1.657 24.440 1.617 1.00 50.12 100 ASP A O 1
ATOM 814 N N . GLU A 1 101 ? -3.647 24.036 2.556 1.00 50.69 101 GLU A N 1
ATOM 815 C CA . GLU A 1 101 ? -4.085 25.424 2.739 1.00 50.69 101 GLU A CA 1
ATOM 816 C C . GLU A 1 101 ? -4.383 25.655 4.229 1.00 50.69 101 GLU A C 1
ATOM 818 O O . GLU A 1 101 ? -5.284 26.380 4.637 1.00 50.69 101 GLU A O 1
ATOM 823 N N . SER A 1 102 ? -3.652 24.944 5.088 1.00 48.81 102 SER A N 1
ATOM 824 C CA . SER A 1 102 ? -3.760 25.042 6.542 1.00 48.81 102 SER A CA 1
ATOM 825 C C . SER A 1 102 ? -2.405 24.784 7.183 1.00 48.81 102 SER A C 1
ATOM 827 O O . SER A 1 102 ? -2.236 23.927 8.047 1.00 48.81 102 SER A O 1
ATOM 829 N N . ARG A 1 103 ? -1.424 25.579 6.765 1.00 47.62 103 ARG A N 1
ATOM 830 C CA . ARG A 1 103 ? -0.360 26.024 7.660 1.00 47.62 103 ARG A CA 1
ATOM 831 C C . ARG A 1 103 ? -0.412 27.544 7.646 1.00 47.62 103 ARG A C 1
ATOM 833 O O . ARG A 1 103 ? 0.154 28.186 6.769 1.00 47.62 103 ARG A O 1
ATOM 840 N N . MET A 1 104 ? -1.238 28.054 8.563 1.00 39.97 104 MET A N 1
ATOM 841 C CA . MET A 1 104 ? -1.128 29.413 9.095 1.00 39.97 104 MET A CA 1
ATOM 842 C C . MET A 1 104 ? 0.321 29.709 9.487 1.00 39.97 104 MET A C 1
ATOM 844 O O . MET A 1 104 ? 1.009 28.754 9.927 1.00 39.97 104 MET A O 1
#

Sequence (104 aa):
MTKGLERLLELSKGRVSTWREEAEWREANKEWLEYSAQIAVQVLFAIKNKEITQQQLALRMGVCPQYVDKILKGRENLSLETISKVEQALNIPHICSRTDESRM